Protein AF-A0A923CIU2-F1 (afdb_monomer)

Sequence (63 aa):
MTKIEQHKIIDLLRDYLHKMSGSDLDDFEMLRKRDRDDEDLDTFGRRRLSELYVKYVPDRFRN

Radius of gyration: 10.69 Å; Cα contacts (8 Å, |Δi|>4): 40; chains: 1; bounding box: 25×26×27 Å

Mean predicted aligned error: 2.22 Å

Solvent-accessible surface area (backbone atoms only — not comparable to full-atom values): 3857 Å² total; per-residue (Å²): 133,52,73,70,55,47,53,54,50,50,58,59,49,58,81,46,48,91,76,47,57,70,69,58,37,55,51,48,55,53,52,48,48,36,57,75,72,70,47,84,70,52,74,65,52,51,51,50,53,51,51,51,45,68,72,67,52,59,72,92,76,72,119

Foldseek 3Di:
DDLVVLVVLLVQCVVQLVVDDDPLNVLSVVSNVCSVVVHDDDPVNVVSSVVSSVVGPDPVPVD

Secondary structure (DSSP, 8-state):
--HHHHHHHHHHHHTTGGG--THHHHHHHHHHHHHHTTPPP-HHHHHHHHHHHHHHS-GGG--

Nearest PDB structures (foldseek):
  4ol8-assembly1_B  TM=5.847E-01  e=7.574E+00  Saccharomyces cerevisiae
  6c48-assembly1_A  TM=4.571E-01  e=5.897E+00  Homo sapiens
  5ayn-assembly1_A  TM=4.344E-01  e=5.897E+00  Bdellovibrio bacteriovorus HD100
  4wlq-assembly1_A  TM=4.177E-01  e=5.539E+00  Mus musculus

Structure (mmCIF, N/CA/C/O backbone):
data_AF-A0A923CIU2-F1
#
_entry.id   AF-A0A923CIU2-F1
#
loop_
_atom_site.group_PDB
_atom_site.id
_atom_site.type_symbol
_atom_site.label_atom_id
_atom_site.label_alt_id
_atom_site.label_comp_id
_atom_site.label_asym_id
_atom_site.label_entity_id
_atom_site.label_seq_id
_atom_site.pdbx_PDB_ins_code
_atom_site.Cartn_x
_atom_site.Cartn_y
_atom_site.Cartn_z
_atom_site.occupancy
_atom_site.B_iso_or_equiv
_atom_site.auth_seq_id
_atom_site.auth_comp_id
_atom_site.auth_asym_id
_atom_site.auth_atom_id
_atom_site.pdbx_PDB_model_num
ATOM 1 N N . MET A 1 1 ? 9.781 -5.336 -1.121 1.00 85.75 1 MET A N 1
ATOM 2 C CA . MET A 1 1 ? 8.446 -5.327 -1.735 1.00 85.75 1 MET A CA 1
ATOM 3 C C . MET A 1 1 ? 8.584 -5.529 -3.232 1.00 85.75 1 MET A C 1
ATOM 5 O O . MET A 1 1 ? 9.135 -4.667 -3.912 1.00 85.75 1 MET A O 1
ATOM 9 N N . THR A 1 2 ? 8.160 -6.690 -3.709 1.00 92.81 2 THR A N 1
ATOM 10 C CA . THR A 1 2 ? 8.006 -7.034 -5.128 1.00 92.81 2 THR A CA 1
ATOM 11 C C . THR A 1 2 ? 6.717 -6.421 -5.691 1.00 92.81 2 THR A C 1
ATOM 13 O O . THR A 1 2 ? 5.857 -6.000 -4.917 1.00 92.81 2 THR A O 1
ATOM 16 N N . LYS A 1 3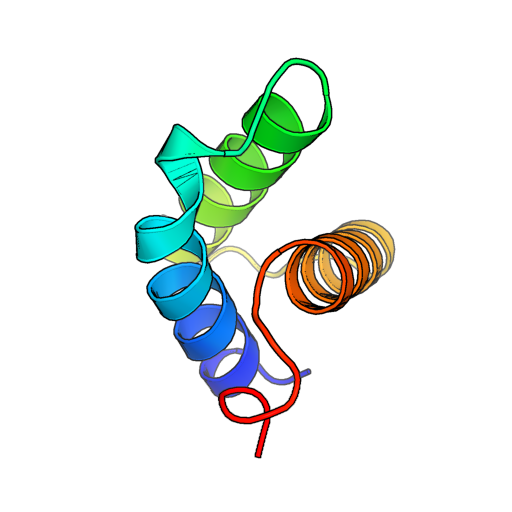 ? 6.535 -6.412 -7.022 1.00 91.56 3 LYS A N 1
ATOM 17 C CA . LYS A 1 3 ? 5.261 -5.986 -7.639 1.00 91.56 3 LYS A CA 1
ATOM 18 C C . LYS A 1 3 ? 4.060 -6.802 -7.153 1.00 91.56 3 LYS A C 1
ATOM 20 O O . LYS A 1 3 ? 3.004 -6.246 -6.894 1.00 91.56 3 LYS A O 1
ATOM 25 N N . ILE A 1 4 ? 4.231 -8.112 -6.965 1.00 94.00 4 ILE A N 1
ATOM 26 C CA . ILE A 1 4 ? 3.159 -8.989 -6.466 1.00 94.00 4 ILE A CA 1
ATOM 27 C C . ILE A 1 4 ? 2.772 -8.609 -5.032 1.00 94.00 4 ILE A C 1
ATOM 29 O O . ILE A 1 4 ? 1.591 -8.556 -4.700 1.00 94.00 4 ILE A O 1
ATOM 33 N N . GLU A 1 5 ? 3.758 -8.345 -4.171 1.00 94.00 5 GLU A N 1
ATOM 34 C CA . GLU A 1 5 ? 3.506 -7.890 -2.798 1.00 94.00 5 GLU A CA 1
ATOM 35 C C . GLU A 1 5 ? 2.839 -6.511 -2.774 1.00 94.00 5 GLU A C 1
ATOM 37 O O . GLU A 1 5 ? 1.900 -6.309 -2.009 1.00 94.00 5 GLU A O 1
ATOM 42 N N . GLN A 1 6 ? 3.283 -5.588 -3.632 1.00 94.75 6 GLN A N 1
ATOM 43 C CA . GLN A 1 6 ? 2.673 -4.268 -3.792 1.00 94.75 6 GLN A CA 1
ATOM 44 C C . GLN A 1 6 ? 1.189 -4.388 -4.143 1.00 94.75 6 GLN A C 1
ATOM 46 O O . GLN A 1 6 ? 0.359 -3.844 -3.418 1.00 94.75 6 GLN A O 1
ATOM 51 N N . HIS A 1 7 ? 0.861 -5.143 -5.194 1.00 96.44 7 HIS A N 1
ATOM 52 C CA . HIS A 1 7 ? -0.514 -5.323 -5.651 1.00 96.44 7 HIS A CA 1
ATOM 53 C C . HIS A 1 7 ? -1.409 -5.913 -4.550 1.00 96.44 7 HIS A C 1
ATOM 55 O O . HIS A 1 7 ? -2.488 -5.395 -4.273 1.00 96.44 7 HIS A O 1
ATOM 61 N N . LYS A 1 8 ? -0.921 -6.930 -3.824 1.00 96.00 8 LYS A N 1
ATOM 62 C CA . LYS A 1 8 ? -1.638 -7.509 -2.673 1.00 96.00 8 LYS A CA 1
ATOM 63 C C . LYS A 1 8 ? -1.911 -6.486 -1.568 1.00 96.00 8 LYS A C 1
ATOM 65 O O . LYS A 1 8 ? -3.001 -6.476 -1.001 1.00 96.00 8 LYS A O 1
ATOM 70 N N . ILE A 1 9 ? -0.931 -5.638 -1.247 1.00 97.00 9 ILE A N 1
ATOM 71 C CA . ILE A 1 9 ? -1.089 -4.593 -0.228 1.00 97.00 9 ILE A CA 1
ATOM 72 C C . ILE A 1 9 ? -2.084 -3.526 -0.698 1.00 97.00 9 ILE A C 1
ATOM 74 O O . ILE A 1 9 ? -2.929 -3.106 0.092 1.00 97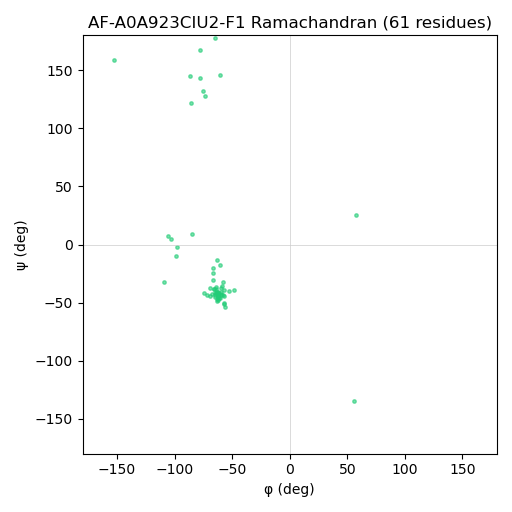.00 9 ILE A O 1
ATOM 78 N N . ILE A 1 10 ? -2.005 -3.106 -1.965 1.00 97.69 10 ILE A N 1
ATOM 79 C CA . ILE A 1 10 ? -2.940 -2.153 -2.578 1.00 97.69 10 ILE A CA 1
ATOM 80 C C . ILE A 1 10 ? -4.364 -2.695 -2.472 1.00 97.69 10 ILE A C 1
ATOM 82 O O . ILE A 1 10 ? -5.244 -1.989 -1.980 1.00 97.69 10 ILE A O 1
ATOM 86 N N . ASP A 1 11 ? -4.583 -3.945 -2.879 1.00 96.81 11 ASP A N 1
ATOM 87 C CA . ASP A 1 11 ? -5.905 -4.562 -2.844 1.00 96.81 11 ASP A CA 1
ATOM 88 C C . ASP A 1 11 ? -6.456 -4.677 -1.426 1.00 96.81 11 ASP A C 1
ATOM 90 O O . ASP A 1 11 ? -7.599 -4.295 -1.188 1.00 96.81 11 ASP A O 1
ATOM 94 N N . LEU A 1 12 ? -5.637 -5.094 -0.460 1.00 96.75 12 LEU A N 1
ATOM 95 C CA . LEU A 1 12 ? -6.072 -5.171 0.931 1.00 96.75 12 LEU A CA 1
ATOM 96 C C . LEU A 1 12 ? -6.384 -3.787 1.520 1.00 96.75 12 LEU A C 1
ATOM 98 O O . LEU A 1 12 ? -7.352 -3.625 2.258 1.00 96.75 12 LEU A O 1
ATOM 102 N N . LEU A 1 13 ? -5.606 -2.758 1.178 1.00 97.62 13 LEU A N 1
ATOM 103 C CA . LEU A 1 13 ? -5.855 -1.387 1.629 1.00 97.62 13 LEU A CA 1
ATOM 104 C C . LEU A 1 13 ? -7.146 -0.784 1.056 1.00 97.62 13 LEU A C 1
ATOM 106 O O . LEU A 1 13 ? -7.726 0.090 1.707 1.00 97.62 13 LEU A O 1
ATOM 110 N N . ARG A 1 14 ? -7.648 -1.261 -0.096 1.00 97.00 14 ARG A N 1
ATOM 111 C CA . ARG A 1 14 ? -8.936 -0.800 -0.657 1.00 97.00 14 ARG A CA 1
ATOM 112 C C . ARG A 1 14 ? -10.096 -1.032 0.306 1.00 97.00 14 ARG A C 1
ATOM 114 O O . ARG A 1 14 ? -10.966 -0.167 0.406 1.00 97.00 14 ARG A O 1
ATOM 121 N N . ASP A 1 15 ? -10.074 -2.121 1.069 1.00 97.25 15 ASP A N 1
ATOM 122 C CA . ASP A 1 15 ? -11.109 -2.424 2.067 1.00 97.25 15 ASP A CA 1
ATOM 123 C C . ASP A 1 15 ? -11.114 -1.422 3.234 1.00 97.25 15 ASP A C 1
ATOM 125 O O . ASP A 1 15 ? -12.119 -1.246 3.929 1.00 97.25 15 ASP A O 1
ATOM 129 N N . TYR A 1 16 ? -10.006 -0.705 3.430 1.00 97.50 16 TYR A N 1
ATOM 130 C CA . TYR A 1 16 ? -9.829 0.299 4.477 1.00 97.50 16 TYR A CA 1
ATOM 131 C C . TYR A 1 16 ? -9.934 1.742 3.970 1.00 97.50 16 TYR A C 1
ATOM 133 O O . TYR A 1 16 ? -9.788 2.662 4.774 1.00 97.50 16 TYR A O 1
ATOM 141 N N . LEU A 1 17 ? -10.258 1.962 2.688 1.00 96.56 17 LEU A N 1
ATOM 142 C CA . LEU A 1 17 ? -10.375 3.298 2.082 1.00 96.56 17 LEU A CA 1
ATOM 143 C C . LEU A 1 17 ? -11.313 4.224 2.873 1.00 96.56 17 LEU A C 1
ATOM 145 O O . LEU A 1 17 ? -11.005 5.388 3.095 1.00 96.56 17 LEU A O 1
ATOM 149 N N . HIS A 1 18 ? -12.427 3.684 3.378 1.00 97.25 18 HIS A N 1
ATOM 150 C CA . HIS A 1 18 ? -13.412 4.417 4.182 1.00 97.25 18 HIS A CA 1
ATOM 151 C C . HIS A 1 18 ? -12.866 4.961 5.519 1.00 97.25 18 HIS A C 1
ATOM 153 O O . HIS A 1 18 ? -13.531 5.768 6.164 1.00 97.25 18 HIS A O 1
ATOM 159 N N . LYS A 1 19 ? -11.685 4.506 5.961 1.00 97.69 19 LYS A N 1
ATOM 160 C CA . LYS A 1 19 ? -10.995 4.981 7.173 1.00 97.69 19 LYS A CA 1
ATOM 161 C C . LYS A 1 19 ? -9.893 5.997 6.871 1.00 97.69 19 LYS A C 1
ATOM 163 O O . LYS A 1 19 ? -9.328 6.567 7.804 1.00 97.69 19 LYS A O 1
ATOM 168 N N . MET A 1 20 ? -9.543 6.179 5.600 1.00 98.00 20 MET A N 1
ATOM 169 C CA . MET A 1 20 ? -8.502 7.105 5.168 1.00 98.00 20 MET A CA 1
ATOM 170 C C . MET A 1 20 ? -9.086 8.502 4.973 1.00 98.00 20 MET A C 1
ATOM 172 O O . MET A 1 20 ? -10.227 8.664 4.541 1.00 98.00 20 MET A O 1
ATOM 176 N N . SER A 1 21 ? -8.297 9.524 5.286 1.00 97.50 21 SER A N 1
ATOM 177 C CA . SER A 1 21 ? -8.668 10.920 5.067 1.00 97.50 21 SER A CA 1
ATOM 178 C C . SER A 1 21 ? -7.429 11.793 4.871 1.00 97.50 21 SER A C 1
ATOM 180 O O . SER A 1 21 ? -6.321 11.417 5.262 1.00 97.50 21 SER A O 1
ATOM 182 N N . GLY A 1 22 ? -7.622 12.961 4.250 1.00 97.75 22 GLY A N 1
ATOM 183 C CA . GLY A 1 22 ? -6.546 13.915 3.977 1.00 97.75 22 GLY A CA 1
ATOM 184 C C . GLY A 1 22 ? -5.401 13.285 3.184 1.00 97.75 22 GLY A C 1
ATOM 185 O O . GLY A 1 22 ? -5.635 12.518 2.252 1.00 97.75 22 GLY A O 1
ATOM 186 N N . SER A 1 23 ? -4.167 13.555 3.613 1.00 97.88 23 SER A N 1
ATOM 187 C CA . SER A 1 23 ? -2.955 13.095 2.927 1.00 97.88 23 SER A CA 1
ATOM 188 C C . SER A 1 23 ? -2.874 11.579 2.764 1.00 97.88 23 SER A C 1
ATOM 190 O O . SER A 1 23 ? -2.330 11.105 1.778 1.00 97.88 23 SER A O 1
ATOM 192 N N . ASP A 1 24 ? -3.416 10.797 3.701 1.00 98.56 24 ASP A N 1
ATOM 193 C CA . ASP A 1 24 ? -3.359 9.335 3.601 1.00 98.56 24 ASP A CA 1
ATOM 194 C C . ASP A 1 24 ? -4.231 8.808 2.457 1.00 98.56 24 ASP A C 1
ATOM 196 O O . ASP A 1 24 ? -3.842 7.860 1.777 1.00 98.56 24 ASP A O 1
ATOM 200 N N . LEU A 1 25 ? -5.392 9.436 2.235 1.00 98.50 25 LEU A N 1
ATOM 201 C CA . LEU A 1 25 ? -6.275 9.099 1.121 1.00 98.50 25 LEU A CA 1
ATOM 202 C C . LEU A 1 25 ? -5.648 9.517 -0.213 1.00 98.50 25 LEU A C 1
ATOM 204 O O . LEU A 1 25 ? -5.645 8.727 -1.157 1.00 98.50 25 LEU A O 1
ATOM 208 N N . ASP A 1 26 ? -5.087 10.726 -0.271 1.00 98.50 26 ASP A N 1
ATOM 209 C CA . ASP A 1 26 ? -4.436 11.253 -1.474 1.00 98.50 26 ASP A CA 1
ATOM 210 C C . ASP A 1 26 ? -3.232 10.389 -1.881 1.00 98.50 26 ASP A C 1
ATOM 212 O O . ASP A 1 26 ? -3.106 9.987 -3.042 1.00 98.50 26 ASP A O 1
ATOM 216 N N . ASP A 1 27 ? -2.388 10.030 -0.909 1.00 98.44 27 ASP A N 1
ATOM 217 C CA . ASP A 1 27 ? -1.242 9.150 -1.123 1.00 98.44 27 ASP A CA 1
ATOM 218 C C . ASP A 1 27 ? -1.689 7.763 -1.585 1.00 98.44 27 ASP A C 1
ATOM 220 O O . ASP A 1 27 ? -1.133 7.222 -2.542 1.00 98.44 27 ASP A O 1
ATOM 224 N N .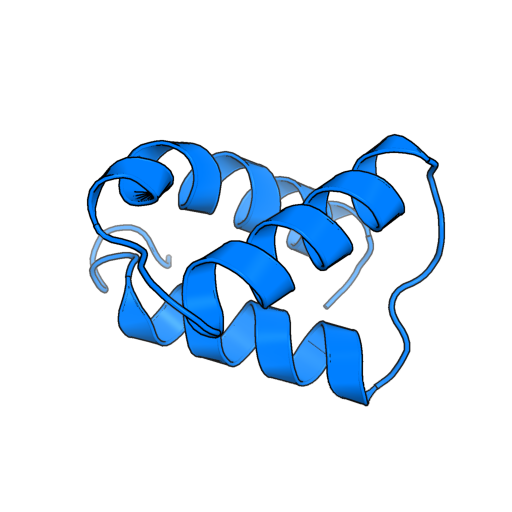 PHE A 1 28 ? -2.707 7.180 -0.945 1.00 98.50 28 PHE A N 1
ATOM 225 C CA . PHE A 1 28 ? -3.202 5.865 -1.338 1.00 98.50 28 PHE A CA 1
ATOM 226 C C . PHE A 1 28 ? -3.765 5.861 -2.763 1.00 98.50 28 PHE A C 1
ATOM 228 O O . PHE A 1 28 ? -3.443 4.965 -3.542 1.00 98.50 28 PHE A O 1
ATOM 235 N N . GLU A 1 29 ? -4.563 6.861 -3.141 1.00 98.31 29 GLU A N 1
ATOM 236 C CA . GLU A 1 29 ? -5.109 6.970 -4.497 1.00 98.31 29 GLU A CA 1
ATOM 237 C C . GLU A 1 29 ? -4.006 7.160 -5.549 1.00 98.31 29 GLU A C 1
ATOM 239 O O . GLU A 1 29 ? -4.090 6.579 -6.635 1.00 98.31 29 GLU A O 1
ATOM 244 N N . MET A 1 30 ? -2.942 7.908 -5.234 1.00 98.00 30 MET A N 1
ATOM 245 C CA . MET A 1 30 ? -1.765 8.010 -6.102 1.00 98.00 30 MET A CA 1
ATOM 246 C C . MET A 1 30 ? -1.069 6.651 -6.269 1.00 98.00 30 MET A C 1
ATOM 248 O O . MET A 1 30 ? -0.787 6.240 -7.396 1.00 98.00 30 MET A O 1
ATOM 252 N N . LEU A 1 31 ? -0.813 5.937 -5.169 1.00 98.06 31 LEU A N 1
ATOM 253 C CA . LEU A 1 31 ? -0.157 4.625 -5.189 1.00 98.06 31 LEU A CA 1
ATOM 254 C C . LEU A 1 31 ? -1.005 3.582 -5.935 1.00 98.06 31 LEU A C 1
ATOM 256 O O . LEU A 1 31 ? -0.469 2.826 -6.742 1.00 98.06 31 LEU A O 1
ATOM 260 N N . ARG A 1 32 ? -2.331 3.590 -5.733 1.00 97.56 32 ARG A N 1
ATOM 261 C CA . ARG A 1 32 ? -3.286 2.717 -6.436 1.00 97.56 32 ARG A CA 1
ATOM 262 C C . ARG A 1 32 ? -3.295 2.962 -7.940 1.00 97.56 32 ARG A C 1
ATOM 264 O O . ARG A 1 32 ? -3.383 2.006 -8.705 1.00 97.56 32 ARG A O 1
ATOM 271 N N . LYS A 1 33 ? -3.225 4.223 -8.378 1.00 97.75 33 LYS A N 1
ATOM 272 C CA . LYS A 1 33 ? -3.144 4.549 -9.810 1.00 97.75 33 LYS A CA 1
ATOM 273 C C . LYS A 1 33 ? -1.863 4.006 -10.433 1.00 97.75 33 LYS A C 1
ATOM 275 O O . LYS A 1 33 ? -1.960 3.330 -11.445 1.00 97.75 33 LYS A O 1
ATOM 280 N N . ARG A 1 34 ? -0.707 4.217 -9.792 1.00 96.62 34 ARG A N 1
ATOM 281 C CA . ARG A 1 34 ? 0.578 3.674 -10.267 1.00 96.62 34 ARG A CA 1
ATOM 282 C C . ARG A 1 34 ? 0.551 2.151 -10.397 1.00 96.62 34 ARG A C 1
ATOM 284 O O . ARG A 1 34 ? 0.971 1.632 -11.419 1.00 96.62 34 ARG A O 1
ATOM 291 N N . ASP A 1 35 ? -0.003 1.451 -9.405 1.00 96.12 35 ASP A N 1
ATOM 292 C CA . ASP A 1 35 ? -0.164 -0.009 -9.458 1.00 96.12 35 ASP A CA 1
ATOM 293 C C . ASP A 1 35 ? -1.043 -0.456 -10.636 1.00 96.12 35 ASP A C 1
ATOM 295 O O . ASP A 1 35 ? -0.667 -1.346 -11.394 1.00 96.12 35 ASP A O 1
ATOM 299 N N . ARG A 1 36 ? -2.185 0.213 -10.841 1.00 95.25 36 ARG A N 1
ATOM 300 C CA . ARG A 1 36 ? -3.101 -0.069 -11.956 1.00 95.25 36 ARG A CA 1
ATOM 301 C C . ARG A 1 36 ? -2.468 0.202 -13.321 1.00 95.25 36 ARG A C 1
ATOM 303 O O . ARG A 1 36 ? -2.739 -0.530 -14.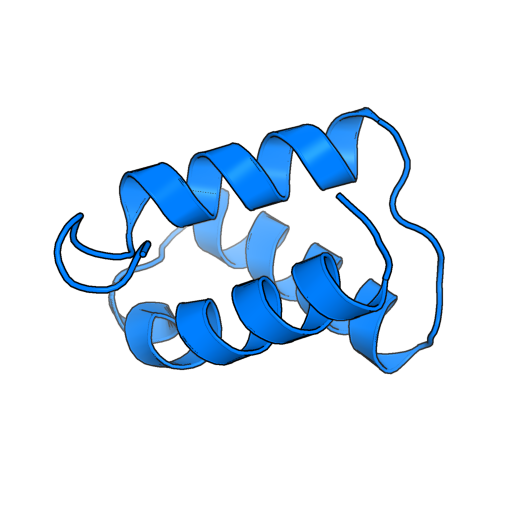268 1.00 95.25 36 ARG A O 1
ATOM 310 N N . ASP A 1 37 ? -1.669 1.257 -13.419 1.00 96.44 37 ASP A N 1
ATOM 311 C CA . ASP A 1 37 ? -1.024 1.688 -14.658 1.00 96.44 37 ASP A CA 1
ATOM 312 C C . ASP A 1 37 ? 0.305 0.920 -14.900 1.00 96.44 37 ASP A C 1
ATOM 314 O O . ASP A 1 37 ? 1.053 1.228 -15.824 1.00 96.44 37 ASP A O 1
ATOM 318 N N . ASP A 1 38 ? 0.570 -0.118 -14.090 1.00 92.94 38 ASP A N 1
ATOM 319 C CA . ASP A 1 38 ? 1.755 -0.986 -14.102 1.00 92.94 38 ASP A CA 1
ATOM 320 C C . ASP A 1 38 ? 3.087 -0.223 -13.933 1.00 92.94 38 ASP A C 1
ATOM 322 O O . ASP A 1 38 ? 4.161 -0.697 -14.315 1.00 92.94 38 ASP A O 1
ATOM 326 N N . GLU A 1 39 ? 3.037 0.952 -13.303 1.00 92.88 39 GLU A N 1
ATOM 327 C CA . GLU A 1 39 ? 4.201 1.765 -12.964 1.00 92.88 39 GLU A CA 1
ATOM 328 C C . GLU A 1 39 ? 4.923 1.225 -11.721 1.00 92.88 39 GLU A C 1
ATOM 330 O O . GLU A 1 39 ? 4.316 0.784 -10.738 1.00 92.88 39 GLU A O 1
ATOM 335 N N . ASP A 1 40 ? 6.254 1.310 -11.728 1.00 89.62 40 ASP A N 1
ATOM 336 C CA . ASP A 1 40 ? 7.060 0.964 -10.562 1.00 89.62 40 ASP A CA 1
ATOM 337 C C . ASP A 1 40 ? 6.984 2.056 -9.489 1.00 89.62 40 ASP A C 1
ATOM 339 O O . ASP A 1 40 ? 7.217 3.242 -9.740 1.00 89.62 40 ASP A O 1
ATOM 343 N N . LEU A 1 41 ? 6.743 1.650 -8.240 1.00 93.19 41 LEU A N 1
ATOM 344 C CA . LEU A 1 41 ? 6.917 2.545 -7.105 1.00 93.19 41 LEU A CA 1
ATOM 345 C C . LEU A 1 41 ? 8.408 2.759 -6.812 1.00 93.19 41 LEU A C 1
ATOM 347 O O . LEU A 1 41 ? 9.171 1.815 -6.578 1.00 93.19 41 LEU A O 1
ATOM 351 N N . ASP A 1 42 ? 8.807 4.026 -6.732 1.00 94.25 42 ASP A N 1
ATOM 352 C CA . ASP A 1 42 ? 10.110 4.420 -6.205 1.00 94.25 42 ASP A CA 1
ATOM 353 C C . ASP A 1 42 ? 10.255 4.067 -4.706 1.00 94.25 42 ASP A C 1
ATOM 355 O O . ASP A 1 42 ? 9.364 3.518 -4.049 1.00 94.25 42 ASP A O 1
ATOM 359 N N . THR A 1 43 ? 11.425 4.340 -4.130 1.00 95.94 43 THR A N 1
ATOM 360 C CA . THR A 1 43 ? 11.703 4.042 -2.716 1.00 95.94 43 THR A CA 1
ATOM 361 C C . THR A 1 43 ? 10.742 4.752 -1.755 1.00 95.94 43 THR A C 1
ATOM 363 O O . THR A 1 43 ? 10.338 4.152 -0.756 1.00 95.94 43 THR A O 1
ATOM 366 N N . PHE A 1 44 ? 10.339 5.991 -2.049 1.00 96.19 44 PHE A N 1
ATOM 367 C CA . PHE A 1 44 ? 9.408 6.743 -1.208 1.00 96.19 44 PHE A CA 1
ATOM 368 C C . PHE A 1 44 ? 7.995 6.176 -1.309 1.00 96.19 44 PHE A C 1
ATOM 370 O O . PHE A 1 44 ? 7.367 5.948 -0.279 1.00 96.19 44 PHE A O 1
ATOM 377 N N . GLY A 1 45 ? 7.530 5.854 -2.517 1.00 96.56 45 GLY A N 1
ATOM 378 C CA . GLY A 1 45 ? 6.234 5.218 -2.738 1.00 96.56 45 GLY A CA 1
ATOM 379 C C . GLY A 1 45 ? 6.129 3.868 -2.030 1.00 96.56 45 GLY A C 1
ATOM 380 O O . GLY A 1 45 ? 5.148 3.600 -1.339 1.00 96.56 45 GLY A O 1
ATOM 381 N N . ARG A 1 46 ? 7.180 3.041 -2.106 1.00 96.88 46 ARG A N 1
ATOM 382 C CA . ARG A 1 46 ? 7.220 1.741 -1.413 1.00 96.88 46 ARG A CA 1
ATOM 383 C C . ARG A 1 46 ? 7.194 1.880 0.105 1.00 96.88 46 ARG A C 1
ATOM 385 O O . ARG A 1 46 ? 6.488 1.131 0.786 1.00 96.88 46 ARG A O 1
ATOM 392 N N . ARG A 1 47 ? 7.944 2.847 0.640 1.00 98.00 47 ARG A N 1
ATOM 393 C CA . ARG A 1 47 ? 7.924 3.168 2.069 1.00 98.00 47 ARG A CA 1
ATOM 394 C C . ARG A 1 47 ? 6.538 3.647 2.497 1.00 98.00 47 ARG A C 1
ATOM 396 O O . ARG A 1 47 ? 6.002 3.129 3.470 1.00 98.00 47 ARG A O 1
ATOM 403 N N . ARG A 1 48 ? 5.938 4.568 1.742 1.00 98.31 48 ARG A N 1
ATOM 404 C CA . ARG A 1 48 ? 4.622 5.126 2.054 1.00 98.31 48 ARG A CA 1
ATOM 405 C C . ARG A 1 48 ? 3.520 4.070 2.021 1.00 98.31 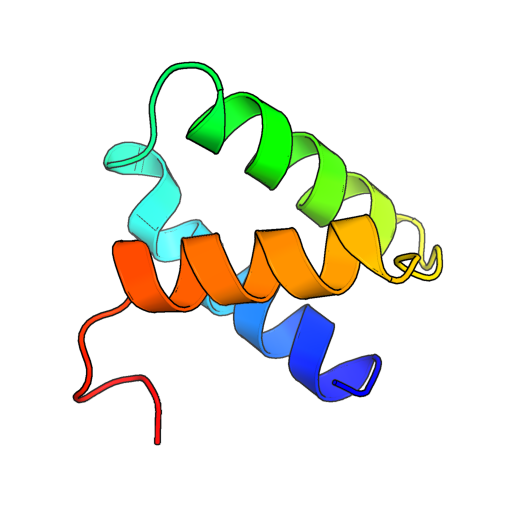48 ARG A C 1
ATOM 407 O O . ARG A 1 48 ? 2.704 4.020 2.935 1.00 98.31 48 ARG A O 1
ATOM 414 N N . LEU A 1 49 ? 3.543 3.174 1.033 1.00 98.06 49 LEU A N 1
ATOM 415 C CA . LEU A 1 49 ? 2.614 2.044 0.968 1.00 98.06 49 LEU A CA 1
ATOM 416 C C . LEU A 1 49 ? 2.743 1.134 2.201 1.00 98.06 49 LEU A C 1
ATOM 418 O O . LEU A 1 49 ? 1.738 0.722 2.774 1.00 98.06 49 LEU A O 1
ATOM 422 N N . SER A 1 50 ? 3.975 0.879 2.653 1.00 97.94 50 SER A N 1
ATOM 423 C CA . SER A 1 50 ? 4.237 0.086 3.863 1.00 97.94 50 SER A CA 1
ATOM 424 C C . SER A 1 50 ? 3.728 0.779 5.134 1.00 97.94 50 SER A C 1
ATOM 426 O O . SER A 1 50 ? 3.180 0.128 6.020 1.00 97.94 50 SER A O 1
ATOM 428 N N . GLU A 1 51 ? 3.865 2.103 5.225 1.00 98.38 51 GLU A N 1
ATOM 429 C CA . GLU A 1 51 ? 3.343 2.896 6.345 1.00 98.38 51 GLU A CA 1
ATOM 430 C C . GLU A 1 51 ? 1.810 2.867 6.396 1.00 98.38 51 GLU A C 1
ATOM 432 O O . GLU A 1 51 ? 1.240 2.631 7.461 1.00 98.38 51 GLU A O 1
ATOM 437 N N . LEU A 1 52 ? 1.134 3.039 5.254 1.00 98.44 52 LEU A N 1
ATOM 438 C CA . LEU A 1 52 ? -0.328 2.937 5.163 1.00 98.44 52 LEU A CA 1
ATOM 439 C C . LEU A 1 52 ? -0.815 1.531 5.533 1.00 98.44 52 LEU A C 1
ATOM 441 O O . LEU A 1 52 ? -1.77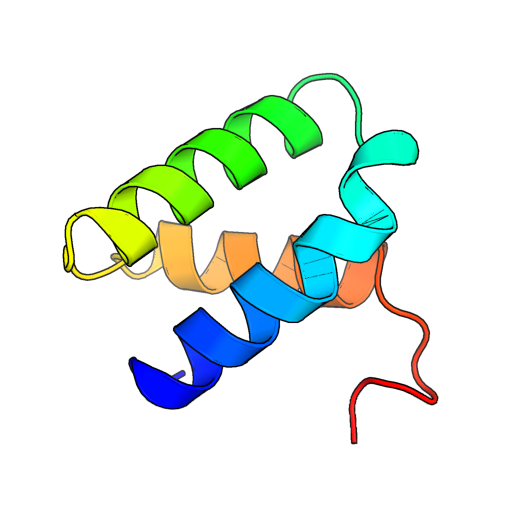9 1.388 6.286 1.00 98.44 52 LEU A O 1
ATOM 445 N N . TYR A 1 53 ? -0.112 0.500 5.065 1.00 98.06 53 TYR A N 1
ATOM 446 C CA . TYR A 1 53 ? -0.383 -0.892 5.409 1.00 98.06 53 TYR A CA 1
ATOM 447 C C . TYR A 1 53 ? -0.336 -1.135 6.921 1.00 98.06 53 TYR A C 1
ATOM 449 O O . TYR A 1 53 ? -1.297 -1.635 7.506 1.00 98.06 53 TYR A O 1
ATOM 457 N N . VAL A 1 54 ? 0.742 -0.697 7.575 1.00 98.00 54 VAL A N 1
ATOM 458 C CA . VAL A 1 54 ? 0.898 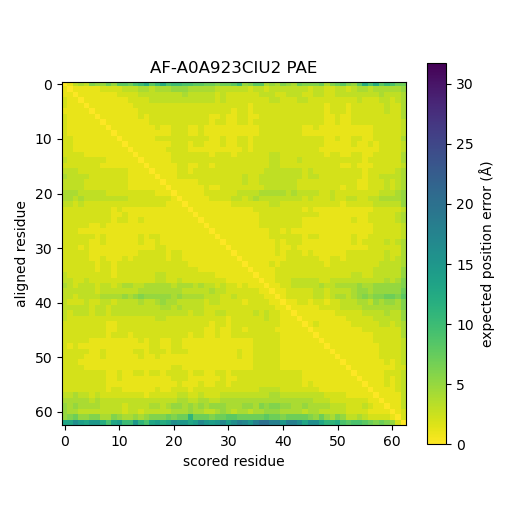-0.802 9.033 1.00 98.00 54 VAL A CA 1
ATOM 459 C C . VAL A 1 54 ? -0.109 0.074 9.785 1.00 98.00 54 VAL A C 1
ATOM 461 O O . VAL A 1 54 ? -0.527 -0.266 10.890 1.00 98.00 54 VAL A O 1
ATOM 464 N N . LYS A 1 55 ? -0.535 1.199 9.215 1.00 98.31 55 LYS A N 1
ATOM 465 C CA . LYS A 1 55 ? -1.491 2.093 9.871 1.00 98.31 55 LYS A CA 1
ATOM 466 C C . LYS A 1 55 ? -2.922 1.550 9.859 1.00 98.31 55 LYS A C 1
ATOM 468 O O . LYS A 1 55 ? -3.619 1.669 10.865 1.00 98.31 55 LYS A O 1
ATOM 473 N N . TYR A 1 56 ? -3.369 0.978 8.742 1.00 97.94 56 TYR A N 1
ATOM 474 C CA . TYR A 1 56 ? -4.792 0.697 8.516 1.00 97.94 56 TYR A CA 1
ATOM 475 C C . TYR A 1 56 ? -5.175 -0.783 8.562 1.00 97.94 56 TYR A C 1
ATOM 477 O O . TYR A 1 56 ? -6.282 -1.102 9.005 1.00 97.94 56 TYR A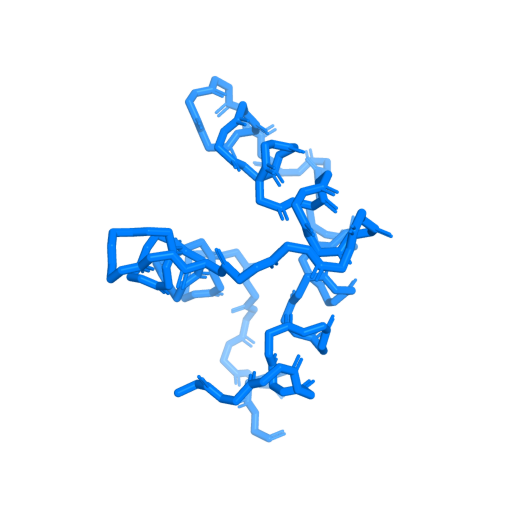 O 1
ATOM 485 N N . VAL A 1 57 ? -4.287 -1.688 8.144 1.00 97.19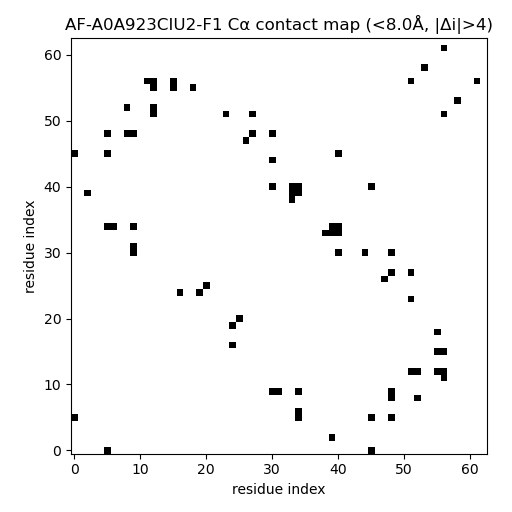 57 VAL A N 1
ATOM 486 C CA . VAL A 1 57 ? -4.568 -3.130 8.123 1.00 97.19 57 VAL A CA 1
ATOM 487 C C . VAL A 1 57 ? -4.254 -3.710 9.500 1.00 97.19 57 VAL A C 1
ATOM 489 O O . VAL A 1 57 ? -3.118 -3.579 9.927 1.00 97.19 57 VAL A O 1
ATOM 492 N N . PRO A 1 58 ? -5.180 -4.348 10.233 1.00 96.00 58 PRO A N 1
ATOM 493 C CA . PRO A 1 58 ? -4.874 -4.982 11.519 1.00 96.00 58 PRO A CA 1
ATOM 494 C C . PRO A 1 58 ? -3.818 -6.093 11.408 1.00 96.00 58 PRO A C 1
ATOM 496 O O . PRO A 1 58 ? -3.850 -6.859 10.449 1.00 96.00 58 PRO A O 1
ATOM 499 N N . ASP A 1 59 ? -2.966 -6.257 12.428 1.00 94.56 59 ASP A N 1
ATOM 500 C CA . ASP A 1 59 ? -1.859 -7.238 12.450 1.00 94.56 59 ASP A CA 1
ATOM 501 C C . ASP A 1 59 ? -2.269 -8.659 12.035 1.00 94.56 59 ASP A C 1
ATOM 503 O O . ASP A 1 59 ? -1.554 -9.319 11.288 1.00 94.56 59 ASP A O 1
ATOM 507 N N . ARG A 1 60 ? -3.457 -9.117 12.454 1.00 93.88 60 ARG A N 1
ATOM 508 C CA . ARG A 1 60 ? -3.980 -10.456 12.116 1.00 93.88 60 ARG A CA 1
ATOM 509 C C . ARG A 1 60 ? -4.174 -10.703 10.614 1.00 93.88 60 ARG A C 1
ATOM 511 O O . ARG A 1 60 ? -4.329 -11.850 10.219 1.00 93.88 60 ARG A O 1
ATOM 518 N N . PHE A 1 61 ? -4.215 -9.645 9.808 1.00 91.44 61 PHE A N 1
ATOM 519 C CA . PHE A 1 61 ? -4.354 -9.705 8.353 1.00 91.44 61 PHE A CA 1
ATOM 520 C C . PHE A 1 61 ? -3.038 -9.396 7.628 1.00 91.44 61 PHE A C 1
ATOM 522 O O . PHE A 1 61 ? -3.056 -9.258 6.410 1.00 91.44 61 PHE A O 1
ATOM 529 N N . ARG A 1 62 ? -1.914 -9.260 8.354 1.00 84.50 62 ARG A N 1
ATOM 530 C CA . ARG A 1 62 ? -0.609 -8.941 7.757 1.00 84.50 62 ARG A CA 1
ATOM 531 C C . ARG A 1 62 ? 0.315 -10.136 7.503 1.00 84.50 62 ARG A C 1
ATOM 533 O O . ARG A 1 62 ? 1.415 -9.917 6.995 1.00 84.50 62 ARG A O 1
ATOM 540 N N . ASN A 1 63 ? -0.120 -11.342 7.874 1.00 63.41 63 ASN A N 1
ATOM 541 C CA . ASN A 1 63 ? 0.649 -12.590 7.808 1.00 63.41 63 ASN A CA 1
ATOM 542 C C . ASN A 1 63 ? 0.450 -13.343 6.493 1.00 63.41 63 ASN A C 1
ATOM 544 O O . ASN A 1 63 ? -0.712 -13.418 6.037 1.00 63.41 63 ASN A O 1
#

pLDDT: mean 95.6, std 4.97, range [63.41, 98.56]